Protein AF-A0A0F2QVS0-F1 (afdb_monomer_lite)

Radius of gyration: 25.31 Å; chains: 1; bounding box: 37×64×38 Å

Secondary structure (DSSP, 8-state):
-HHHHHHHHHHHHGGGGGS-------------SS-HHHHHHHHHHHHHTTSS-HHHHHHHHHHHHHHHH-

Foldseek 3Di:
DVVVVVVVVVVVVVVVPPPPPDPDPPPPPVPPPDDLVRQLVVLVVCVVVVVDDPVVSVVVNVVSVVVVVD

Sequence (70 aa):
MKKLAVVVMVSLIGLGSLLGGCGSTTQVKQAPQTTLGQELMDLDKARQDGIITEDEYKKLKKQIVENHTD

pLDDT: mean 73.61, std 18.93, range [48.34, 96.81]

Structure (mmCIF, N/CA/C/O backbone):
data_AF-A0A0F2QVS0-F1
#
_entry.id   AF-A0A0F2QVS0-F1
#
loop_
_atom_site.group_PDB
_atom_site.id
_atom_site.type_symbol
_atom_site.label_atom_id
_atom_site.label_alt_id
_atom_site.label_comp_id
_atom_site.label_asym_id
_atom_site.label_entity_id
_atom_site.label_seq_id
_atom_site.pdbx_PDB_ins_code
_atom_site.Cartn_x
_atom_site.Cartn_y
_atom_site.Cartn_z
_atom_site.occupancy
_atom_site.B_iso_or_equiv
_atom_site.auth_seq_id
_atom_site.auth_comp_id
_atom_site.auth_asym_id
_atom_site.auth_atom_id
_atom_site.pdbx_PDB_model_num
ATOM 1 N N . MET A 1 1 ? 11.010 -53.492 26.139 1.00 48.34 1 MET A N 1
ATOM 2 C CA . MET A 1 1 ? 11.212 -53.649 24.677 1.00 48.34 1 MET A CA 1
ATOM 3 C C . MET A 1 1 ? 10.617 -52.508 23.843 1.00 48.34 1 MET A C 1
ATOM 5 O O . MET A 1 1 ? 11.295 -52.038 22.947 1.00 48.34 1 MET A O 1
ATOM 9 N N . LYS A 1 2 ? 9.425 -51.974 24.163 1.00 49.12 2 LYS A N 1
ATOM 10 C CA . LYS A 1 2 ? 8.809 -50.848 23.417 1.00 49.12 2 LYS A CA 1
ATOM 11 C C . LYS A 1 2 ? 9.621 -49.538 23.447 1.00 49.12 2 LYS A C 1
ATOM 13 O O . LYS A 1 2 ? 9.644 -48.812 22.466 1.00 49.12 2 LYS A O 1
ATOM 18 N N . LYS A 1 3 ? 10.337 -49.265 24.548 1.00 49.72 3 LYS A N 1
ATOM 19 C CA . LYS A 1 3 ? 11.189 -48.067 24.692 1.00 49.72 3 LYS A CA 1
ATOM 20 C C . LYS A 1 3 ? 12.504 -48.139 23.901 1.00 49.72 3 LYS A C 1
ATOM 22 O O . LYS A 1 3 ? 13.065 -47.100 23.596 1.00 49.72 3 LYS A O 1
ATOM 27 N N . LEU A 1 4 ? 12.959 -49.342 23.531 1.00 54.03 4 LEU A N 1
ATOM 28 C CA . LEU A 1 4 ? 14.173 -49.531 22.726 1.00 54.03 4 LEU A CA 1
ATOM 29 C C . LEU A 1 4 ? 13.907 -49.218 21.242 1.00 54.03 4 LEU A C 1
ATOM 31 O O . LEU A 1 4 ? 14.730 -48.594 20.586 1.00 54.0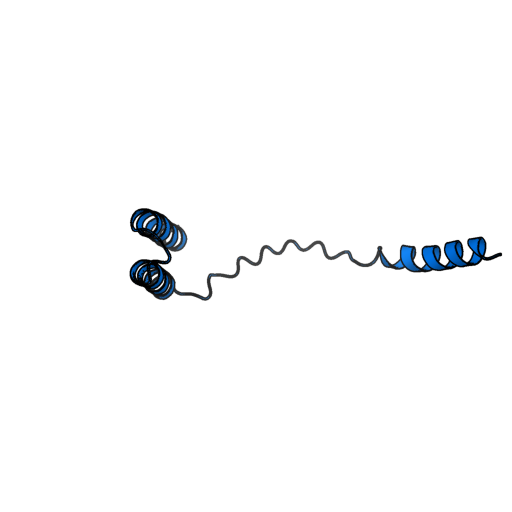3 4 LEU A O 1
ATOM 35 N N . ALA A 1 5 ? 12.716 -49.573 20.744 1.00 55.62 5 ALA A N 1
ATOM 36 C CA . ALA A 1 5 ? 12.296 -49.289 19.369 1.00 55.62 5 ALA A CA 1
ATOM 37 C C . ALA A 1 5 ? 12.165 -47.780 19.087 1.00 55.62 5 ALA A C 1
ATOM 39 O O . ALA A 1 5 ? 12.518 -47.321 18.007 1.00 55.62 5 ALA A O 1
ATOM 40 N N . VAL A 1 6 ? 11.717 -47.000 20.078 1.00 57.72 6 VAL A N 1
ATOM 41 C CA . VAL A 1 6 ? 11.571 -45.539 19.952 1.00 57.72 6 VAL A CA 1
ATOM 42 C C . VAL A 1 6 ? 12.935 -44.840 19.860 1.00 57.72 6 VAL A C 1
ATOM 44 O O . VAL A 1 6 ? 13.088 -43.904 19.083 1.00 57.72 6 VAL A O 1
ATOM 47 N N . VAL A 1 7 ? 13.949 -45.326 20.584 1.00 57.78 7 VAL A N 1
ATOM 48 C CA . VAL A 1 7 ? 15.307 -44.747 20.567 1.00 57.78 7 VAL A CA 1
ATOM 49 C C . VAL A 1 7 ? 16.014 -44.995 19.229 1.00 57.78 7 VAL A C 1
ATOM 51 O O . VAL A 1 7 ? 16.678 -44.100 18.712 1.00 57.78 7 VAL A O 1
ATOM 54 N N . VAL A 1 8 ? 15.812 -46.166 18.614 1.00 58.44 8 VAL A N 1
ATOM 55 C CA . VAL A 1 8 ? 16.374 -46.483 17.286 1.00 58.44 8 VAL A CA 1
ATOM 56 C C . VAL A 1 8 ? 15.713 -45.652 16.178 1.00 58.44 8 VAL A C 1
ATOM 58 O O . VAL A 1 8 ? 16.389 -45.220 15.248 1.00 58.44 8 VAL A O 1
ATOM 61 N N . MET A 1 9 ? 14.416 -45.355 16.300 1.00 53.75 9 MET A N 1
ATOM 62 C CA . MET A 1 9 ? 13.675 -44.574 15.301 1.00 53.75 9 MET A CA 1
ATOM 63 C C . MET A 1 9 ? 14.035 -43.076 15.336 1.00 53.75 9 MET A C 1
ATOM 65 O O . MET A 1 9 ? 14.160 -42.446 14.290 1.00 53.75 9 MET A O 1
ATOM 69 N N . VAL A 1 10 ? 14.316 -42.524 16.523 1.00 56.38 10 VAL A N 1
ATOM 70 C CA . VAL A 1 10 ? 14.806 -41.139 16.688 1.00 56.38 10 VAL A CA 1
ATOM 71 C C . VAL A 1 10 ? 16.259 -40.983 16.216 1.00 56.38 10 VAL A C 1
ATOM 73 O O . VAL A 1 10 ? 16.621 -39.940 15.671 1.00 56.38 10 VAL A O 1
ATOM 76 N N . SER A 1 11 ? 17.086 -42.027 16.344 1.00 54.06 11 SER A N 1
ATOM 77 C CA . SER A 1 11 ? 18.484 -41.998 15.890 1.00 54.06 11 SER A CA 1
ATOM 78 C C . SER A 1 11 ? 18.638 -41.948 14.364 1.00 54.06 11 SER A C 1
ATOM 80 O O . SER A 1 11 ? 19.649 -41.441 13.885 1.00 54.06 11 SER A O 1
ATOM 82 N N . LEU A 1 12 ? 17.661 -42.447 13.598 1.00 54.31 12 LEU A N 1
ATOM 83 C CA . LEU A 1 12 ? 17.697 -42.406 12.129 1.00 54.31 12 LEU A CA 1
ATOM 84 C C . LEU A 1 12 ? 17.314 -41.031 11.558 1.00 54.31 12 LEU A C 1
ATOM 86 O O . LEU A 1 12 ? 17.712 -40.695 10.448 1.00 54.31 12 LEU A O 1
ATOM 90 N N . ILE A 1 13 ? 16.571 -40.225 12.319 1.00 56.78 13 ILE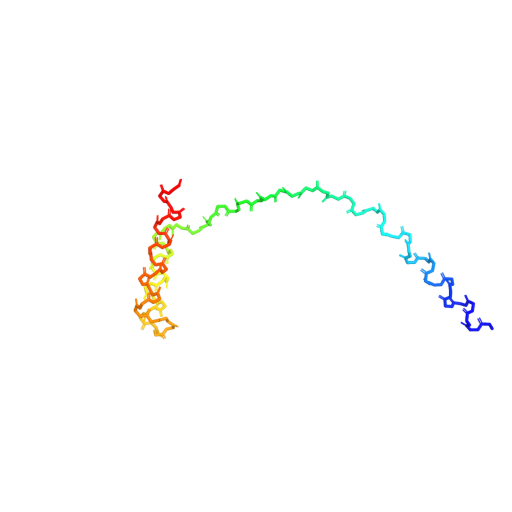 A N 1
ATOM 91 C CA . ILE A 1 13 ? 16.100 -38.901 11.887 1.00 56.78 13 ILE A CA 1
ATOM 92 C C . ILE A 1 13 ? 17.161 -37.818 12.170 1.00 56.78 13 ILE A C 1
ATOM 94 O O . ILE A 1 13 ? 17.235 -36.822 11.457 1.00 56.78 13 ILE A O 1
ATOM 98 N N . GLY A 1 14 ? 18.044 -38.033 13.154 1.00 53.28 14 GLY A N 1
ATOM 99 C CA . GLY A 1 14 ? 19.087 -37.072 13.537 1.00 53.28 14 GLY A CA 1
ATOM 100 C C . GLY A 1 14 ? 20.246 -36.910 12.542 1.00 53.28 14 GLY A C 1
ATOM 101 O O . GLY A 1 14 ? 20.948 -35.904 12.596 1.00 53.28 14 GLY A O 1
ATOM 102 N N . LEU A 1 15 ? 20.446 -37.859 11.617 1.00 55.25 15 LEU A N 1
ATOM 103 C CA . LEU A 1 15 ? 21.551 -37.816 10.646 1.00 55.25 15 LEU A CA 1
ATOM 104 C C . LEU A 1 15 ? 21.228 -37.031 9.359 1.00 55.25 15 LEU A C 1
ATOM 106 O O . LEU A 1 15 ? 22.126 -36.778 8.562 1.00 55.25 15 LEU A O 1
ATOM 110 N N . GLY A 1 16 ? 19.968 -36.625 9.156 1.00 54.03 16 GLY A N 1
ATOM 111 C CA . GLY A 1 16 ? 19.545 -35.839 7.988 1.00 54.03 16 GLY A CA 1
ATOM 112 C C . GLY A 1 16 ? 19.833 -34.336 8.091 1.00 54.03 16 GLY A C 1
ATOM 113 O O . GLY A 1 16 ? 19.756 -33.626 7.093 1.00 54.03 16 GLY A O 1
ATOM 114 N N . SER A 1 17 ? 20.195 -33.839 9.277 1.00 55.28 17 SER A N 1
ATOM 115 C CA . SER A 1 17 ? 20.278 -32.396 9.559 1.00 55.28 17 SER A CA 1
ATOM 116 C C . SER A 1 17 ? 21.623 -31.739 9.214 1.00 55.28 17 SER A C 1
ATOM 118 O O . SER A 1 17 ? 21.813 -30.566 9.519 1.00 55.28 17 SER A O 1
ATOM 120 N N . LEU A 1 18 ? 22.566 -32.457 8.590 1.00 54.75 18 LEU A N 1
ATOM 121 C CA . LEU A 1 18 ? 23.919 -31.941 8.307 1.00 54.75 18 LEU A CA 1
ATOM 122 C C . LEU A 1 18 ? 24.191 -31.626 6.824 1.00 54.75 18 LEU A C 1
ATOM 124 O O . LEU A 1 18 ? 25.263 -31.120 6.508 1.00 54.75 18 LEU A O 1
ATOM 128 N N . LEU A 1 19 ? 23.234 -31.859 5.916 1.00 57.50 19 LEU A N 1
ATOM 129 C CA . LEU A 1 19 ? 23.386 -31.590 4.472 1.00 57.50 19 LEU A CA 1
ATOM 130 C C . LEU A 1 19 ? 22.425 -30.507 3.949 1.00 57.50 19 LEU A C 1
ATOM 132 O O . LEU A 1 19 ? 21.960 -30.565 2.816 1.00 57.50 19 LEU A O 1
ATOM 136 N N . GLY A 1 20 ? 22.138 -29.502 4.777 1.00 55.31 20 GLY A N 1
ATOM 137 C CA . GLY A 1 20 ? 21.372 -28.306 4.406 1.00 55.31 20 GLY A CA 1
ATOM 138 C C . GLY A 1 20 ? 22.204 -27.025 4.427 1.00 55.31 20 GLY A C 1
ATOM 139 O O . GLY A 1 20 ? 21.683 -25.958 4.731 1.00 55.31 20 GLY A O 1
ATOM 140 N N . GLY A 1 21 ? 23.511 -27.120 4.174 1.00 54.50 21 GLY A N 1
ATOM 141 C CA . GLY A 1 21 ? 24.370 -25.961 3.969 1.00 54.50 21 GLY A CA 1
ATOM 142 C C . GLY A 1 21 ? 24.132 -25.355 2.588 1.00 54.50 21 GLY A C 1
ATOM 143 O O . GLY A 1 21 ? 24.800 -25.721 1.631 1.00 54.50 21 GLY A O 1
ATOM 144 N N . CYS A 1 22 ? 23.211 -24.400 2.490 1.00 55.50 22 CYS A N 1
ATOM 145 C CA . CYS A 1 22 ? 23.248 -23.381 1.445 1.00 55.50 22 CYS A CA 1
ATOM 146 C C . CYS A 1 22 ? 23.073 -22.018 2.112 1.00 55.50 22 CYS A C 1
ATOM 148 O O . CYS A 1 22 ? 21.998 -21.426 2.154 1.00 55.50 22 CYS A O 1
ATOM 150 N N . GLY A 1 23 ? 24.171 -21.555 2.709 1.00 55.41 23 GLY A N 1
ATOM 151 C CA . GLY A 1 23 ? 24.361 -20.157 3.050 1.00 55.41 23 GLY A CA 1
ATOM 152 C C . GLY A 1 23 ? 24.582 -19.366 1.769 1.00 55.41 23 GLY A C 1
ATOM 153 O O . GLY A 1 23 ? 25.712 -19.076 1.396 1.00 55.41 23 GLY A O 1
ATOM 154 N N . SER A 1 24 ? 23.496 -19.021 1.096 1.00 54.34 24 SER A N 1
ATOM 155 C CA . SER A 1 24 ? 23.468 -17.906 0.164 1.00 54.34 24 SER A CA 1
ATOM 156 C C . SER A 1 24 ? 22.285 -17.043 0.559 1.00 54.34 24 SER A C 1
ATOM 158 O O . SER A 1 24 ? 21.168 -17.233 0.082 1.00 54.34 24 SER A O 1
ATOM 160 N N . THR A 1 25 ? 22.538 -16.069 1.433 1.00 57.28 25 THR A N 1
ATOM 161 C CA . THR A 1 25 ? 21.718 -14.857 1.494 1.00 57.28 25 THR A CA 1
ATOM 162 C C . THR A 1 25 ? 21.986 -14.080 0.211 1.00 57.28 25 THR A C 1
ATOM 164 O O . THR A 1 25 ? 22.617 -13.027 0.199 1.00 57.28 25 THR A O 1
ATOM 167 N N . THR A 1 26 ? 21.530 -14.628 -0.910 1.00 53.66 26 THR A N 1
ATOM 168 C CA . THR A 1 26 ? 21.222 -13.813 -2.065 1.00 53.66 26 THR A CA 1
ATOM 169 C C . THR A 1 26 ? 19.963 -13.083 -1.645 1.00 53.66 26 THR A C 1
ATOM 171 O O . THR A 1 26 ? 18.861 -13.624 -1.723 1.00 53.66 26 THR A O 1
ATOM 174 N N . GLN A 1 27 ? 20.122 -11.865 -1.126 1.00 51.31 27 GLN A N 1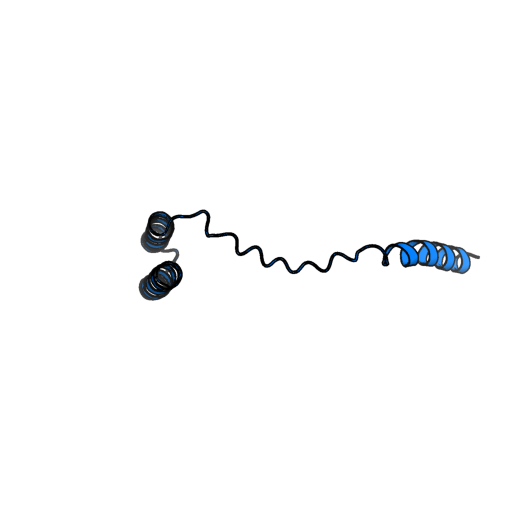
ATOM 175 C CA . GLN A 1 27 ? 19.036 -10.902 -1.186 1.00 51.31 27 GLN A CA 1
ATOM 176 C C . GLN A 1 27 ? 18.791 -10.670 -2.672 1.00 51.31 27 GLN A C 1
ATOM 178 O O . GLN A 1 27 ? 19.379 -9.783 -3.289 1.00 51.31 27 GLN A O 1
ATOM 183 N N . VAL A 1 28 ? 17.969 -11.532 -3.270 1.00 53.62 28 VAL A N 1
ATOM 184 C CA . VAL A 1 28 ? 17.324 -11.235 -4.532 1.00 53.62 28 VAL A CA 1
ATOM 185 C C . VAL A 1 28 ? 16.411 -10.073 -4.179 1.00 53.62 28 VAL A C 1
ATOM 187 O O . VAL A 1 28 ? 15.275 -10.267 -3.755 1.00 53.62 28 VAL A O 1
ATOM 190 N N . LYS A 1 29 ? 16.939 -8.849 -4.279 1.00 51.69 29 LYS A N 1
ATOM 191 C CA . LYS A 1 29 ? 16.116 -7.672 -4.513 1.00 51.69 29 LYS A CA 1
ATOM 192 C C . LYS A 1 29 ? 15.425 -7.968 -5.836 1.00 51.69 29 LYS A C 1
ATOM 194 O O . LYS A 1 29 ? 15.960 -7.672 -6.900 1.00 51.69 29 LYS A O 1
ATOM 199 N N . GLN A 1 30 ? 14.308 -8.688 -5.774 1.00 51.84 30 GLN A N 1
ATOM 200 C CA . GLN A 1 30 ? 13.394 -8.786 -6.890 1.00 51.84 30 GLN A CA 1
ATOM 201 C C . GLN A 1 30 ? 13.024 -7.338 -7.160 1.00 51.84 30 GLN A C 1
ATOM 203 O O . GLN A 1 30 ? 12.373 -6.704 -6.332 1.00 51.84 30 GLN A O 1
ATOM 208 N N . ALA A 1 31 ? 13.550 -6.789 -8.256 1.00 55.44 31 ALA A N 1
ATOM 209 C CA . ALA A 1 31 ? 13.066 -5.521 -8.757 1.00 55.44 31 ALA A CA 1
ATOM 210 C C . ALA A 1 31 ? 11.537 -5.645 -8.808 1.00 55.44 31 ALA A C 1
ATOM 212 O O . ALA A 1 31 ? 11.060 -6.693 -9.283 1.00 55.44 31 ALA A O 1
ATOM 213 N N . PRO A 1 32 ? 10.790 -4.6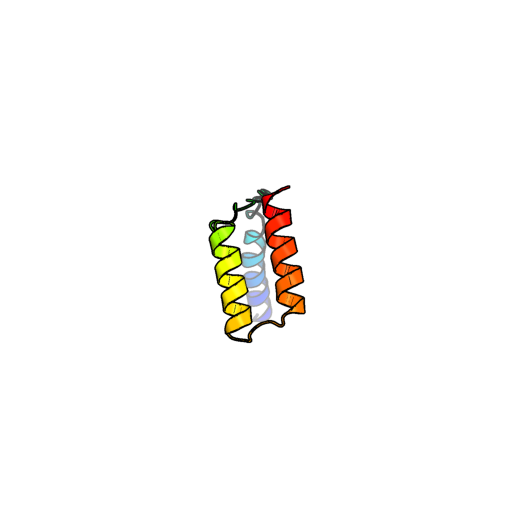63 -8.271 1.00 57.38 32 PRO A N 1
ATOM 214 C CA . PRO A 1 32 ? 9.347 -4.632 -8.417 1.00 57.38 32 PRO A CA 1
ATOM 215 C C . PRO A 1 32 ? 9.031 -4.933 -9.883 1.00 57.38 32 PRO A C 1
ATOM 217 O O . PRO A 1 32 ? 9.503 -4.250 -10.788 1.00 57.38 32 PRO A O 1
ATOM 220 N N . GLN A 1 33 ? 8.338 -6.047 -10.134 1.00 60.81 33 GLN A N 1
ATOM 221 C CA . GLN A 1 33 ? 7.905 -6.416 -11.490 1.00 60.81 33 GLN A CA 1
ATOM 222 C C . GLN A 1 33 ? 6.791 -5.475 -11.980 1.00 60.81 33 GLN A C 1
ATOM 224 O O . GLN A 1 33 ? 6.321 -5.575 -13.110 1.00 60.81 33 GLN A O 1
ATOM 229 N N . THR A 1 34 ? 6.353 -4.586 -11.095 1.00 69.25 34 THR A N 1
ATOM 230 C CA . THR A 1 34 ? 5.379 -3.531 -11.281 1.00 69.25 34 THR A CA 1
ATOM 231 C C . THR A 1 34 ? 6.093 -2.233 -11.616 1.00 69.25 34 THR A C 1
ATOM 233 O O . THR A 1 34 ? 7.091 -1.858 -11.009 1.00 69.25 34 THR A O 1
ATOM 236 N N . THR A 1 35 ? 5.575 -1.534 -12.618 1.00 86.69 35 THR A N 1
ATOM 237 C CA . THR A 1 35 ? 6.032 -0.178 -12.917 1.00 86.69 35 THR A CA 1
ATOM 238 C C . THR A 1 35 ? 5.452 0.800 -11.896 1.00 86.69 35 THR A C 1
ATOM 240 O O . THR A 1 35 ? 4.326 0.609 -11.433 1.00 86.69 35 THR A O 1
ATOM 243 N N . LEU A 1 36 ? 6.166 1.896 -11.617 1.00 85.56 36 LEU A N 1
ATOM 244 C CA . LEU A 1 36 ? 5.686 3.016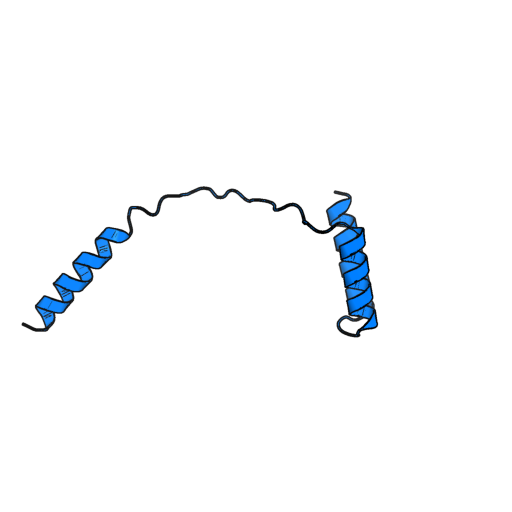 -10.790 1.00 85.56 36 LEU A CA 1
ATOM 245 C C . LEU A 1 36 ? 4.226 3.393 -11.129 1.00 85.56 36 LEU A C 1
ATOM 247 O O . LEU A 1 36 ? 3.382 3.564 -10.252 1.00 85.56 36 LEU A O 1
ATOM 251 N N . GLY A 1 37 ? 3.907 3.479 -12.425 1.00 86.94 37 GLY A N 1
ATOM 252 C CA . GLY A 1 37 ? 2.563 3.815 -12.893 1.00 86.94 37 GLY A CA 1
ATOM 253 C C . GLY A 1 37 ? 1.489 2.828 -12.429 1.00 86.94 37 GLY A C 1
ATOM 254 O O . GLY A 1 37 ? 0.423 3.262 -12.000 1.00 86.94 37 GLY A O 1
ATOM 255 N N . GLN A 1 38 ? 1.773 1.524 -12.463 1.00 89.38 38 GLN A N 1
ATOM 256 C CA . GLN A 1 38 ? 0.836 0.496 -11.999 1.00 89.38 38 GLN A CA 1
ATOM 257 C C . GLN A 1 38 ? 0.621 0.572 -10.488 1.00 89.38 38 GLN A C 1
ATOM 259 O O . GLN A 1 38 ? -0.523 0.569 -10.046 1.00 89.38 38 GLN A O 1
ATOM 264 N N . GLU A 1 39 ? 1.688 0.740 -9.705 1.00 90.12 39 GLU A N 1
ATOM 265 C CA . GLU A 1 39 ? 1.569 0.847 -8.244 1.00 90.12 39 GLU A CA 1
ATOM 266 C C . GLU A 1 39 ? 0.737 2.065 -7.821 1.00 90.12 39 GLU A C 1
ATOM 268 O O . GLU A 1 39 ? -0.078 1.980 -6.903 1.00 90.12 39 GLU A O 1
ATOM 273 N N . LEU A 1 40 ? 0.882 3.196 -8.520 1.00 92.69 40 LEU A N 1
ATOM 274 C CA . LEU A 1 40 ? 0.063 4.380 -8.258 1.00 92.69 40 LEU A CA 1
ATOM 275 C C . LEU A 1 40 ? -1.403 4.200 -8.666 1.00 92.69 40 LEU A C 1
ATOM 277 O O . LEU A 1 40 ? -2.281 4.729 -7.982 1.00 92.69 40 LEU A O 1
ATOM 281 N N . MET A 1 41 ? -1.678 3.489 -9.764 1.00 93.50 41 MET A N 1
ATOM 282 C CA . MET A 1 41 ? -3.050 3.191 -10.192 1.00 93.50 41 MET A CA 1
ATOM 283 C C . MET A 1 41 ? -3.750 2.264 -9.198 1.00 93.50 41 MET A C 1
ATOM 285 O O . MET A 1 41 ? -4.889 2.532 -8.819 1.00 93.50 41 MET A O 1
ATOM 289 N N . ASP A 1 42 ? -3.059 1.226 -8.729 1.00 93.94 42 ASP A N 1
ATOM 290 C CA . ASP A 1 42 ? -3.591 0.291 -7.737 1.00 93.94 42 ASP A CA 1
ATOM 291 C C . ASP A 1 42 ? -3.841 0.988 -6.395 1.00 93.94 42 ASP A C 1
ATOM 293 O O . ASP A 1 42 ? -4.886 0.794 -5.769 1.00 93.94 42 ASP A O 1
ATOM 297 N N . LEU A 1 43 ? -2.927 1.872 -5.983 1.00 93.94 43 LEU A N 1
ATOM 298 C CA . LEU A 1 43 ? -3.090 2.672 -4.776 1.00 93.94 43 LEU A CA 1
ATOM 299 C C . LEU A 1 43 ? -4.297 3.624 -4.869 1.00 93.94 43 LEU A C 1
ATOM 301 O O . LEU A 1 43 ? -5.052 3.764 -3.905 1.00 93.94 43 LEU A O 1
ATOM 305 N N . ASP A 1 44 ? -4.501 4.282 -6.014 1.00 94.06 44 ASP A N 1
ATOM 306 C CA . ASP A 1 44 ? -5.661 5.159 -6.205 1.00 94.06 44 ASP A CA 1
ATOM 307 C C . ASP A 1 44 ? -6.970 4.369 -6.259 1.00 94.06 44 ASP A C 1
ATOM 309 O O . ASP A 1 44 ? -7.974 4.793 -5.687 1.00 94.06 44 ASP A O 1
ATOM 313 N N . LYS A 1 45 ? -6.944 3.178 -6.860 1.00 96.31 45 LYS A N 1
ATOM 314 C CA . LYS A 1 45 ? -8.082 2.267 -6.857 1.00 96.31 45 LYS A CA 1
ATOM 315 C C . LYS A 1 45 ? -8.452 1.828 -5.440 1.00 96.31 45 LYS A C 1
ATOM 317 O O . LYS A 1 45 ? -9.622 1.892 -5.086 1.00 96.31 45 LYS A O 1
ATOM 322 N N . ALA A 1 46 ? -7.478 1.472 -4.603 1.00 95.62 46 ALA A N 1
ATOM 323 C CA . ALA A 1 46 ? -7.723 1.113 -3.206 1.00 95.62 46 ALA A CA 1
ATOM 324 C C . ALA A 1 46 ? -8.363 2.260 -2.401 1.00 95.62 46 ALA A C 1
ATOM 326 O O . ALA A 1 46 ? -9.221 2.017 -1.552 1.00 95.62 46 ALA A O 1
ATOM 327 N N . ARG A 1 47 ? -7.985 3.514 -2.682 1.00 95.94 47 ARG A N 1
ATOM 328 C CA . ARG A 1 47 ? -8.613 4.707 -2.091 1.00 95.94 47 ARG A CA 1
ATOM 329 C C . ARG A 1 47 ? -10.052 4.891 -2.575 1.00 95.94 47 ARG A C 1
ATOM 331 O O . ARG A 1 47 ? -10.939 5.119 -1.760 1.00 95.94 47 ARG A O 1
ATOM 338 N N . GLN A 1 48 ? -10.291 4.776 -3.884 1.00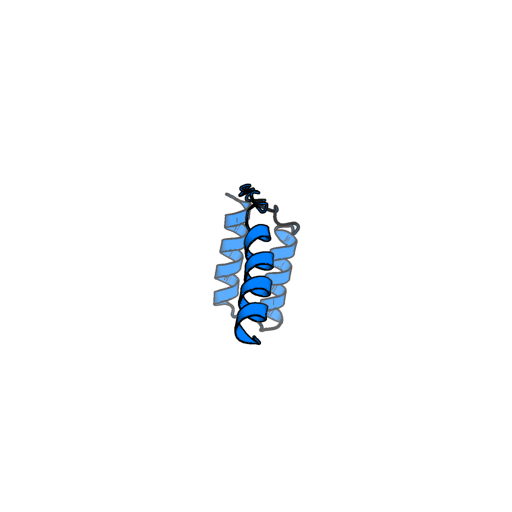 95.56 48 GLN A N 1
ATOM 339 C CA . GLN A 1 48 ? -11.635 4.884 -4.471 1.00 95.56 48 GLN A CA 1
ATOM 340 C C . GLN A 1 48 ? -12.579 3.783 -3.974 1.00 95.56 48 GLN A C 1
ATOM 342 O O . GLN A 1 48 ? -13.741 4.054 -3.682 1.00 95.56 48 GLN A O 1
ATOM 347 N N . ASP A 1 49 ? -12.059 2.565 -3.822 1.00 96.62 49 ASP A N 1
ATOM 348 C CA . ASP A 1 49 ? -12.790 1.410 -3.298 1.00 96.62 49 ASP A CA 1
ATOM 349 C C . ASP A 1 49 ? -12.979 1.496 -1.761 1.00 96.62 49 ASP A C 1
ATOM 351 O O . ASP A 1 49 ? -13.613 0.629 -1.161 1.00 96.62 49 ASP A O 1
ATOM 355 N N . GLY A 1 50 ? -12.453 2.545 -1.108 1.00 94.81 50 GLY A N 1
ATOM 356 C CA . GLY A 1 50 ? -12.594 2.797 0.329 1.00 94.81 50 GLY A CA 1
ATOM 357 C C . GLY A 1 50 ? -11.794 1.843 1.221 1.00 94.81 50 GLY A C 1
ATOM 358 O O . GLY A 1 50 ? -12.051 1.766 2.420 1.00 94.81 50 GLY A O 1
ATOM 359 N N . ILE A 1 51 ? -10.839 1.109 0.644 1.00 96.81 51 ILE A N 1
ATOM 360 C CA . ILE A 1 51 ? -9.975 0.147 1.344 1.00 96.81 51 ILE A CA 1
ATOM 361 C C . ILE A 1 51 ? -8.958 0.883 2.223 1.00 96.81 51 ILE A C 1
ATOM 363 O O . ILE A 1 51 ? -8.607 0.399 3.297 1.00 96.81 51 ILE A O 1
ATOM 367 N N . ILE A 1 52 ? -8.502 2.054 1.770 1.00 95.44 52 ILE A N 1
ATOM 368 C CA . ILE A 1 52 ? -7.578 2.926 2.501 1.00 95.44 52 ILE A CA 1
ATOM 369 C C . ILE A 1 52 ? -8.143 4.337 2.632 1.00 95.44 52 ILE A C 1
ATOM 371 O O . ILE A 1 52 ? -8.913 4.808 1.793 1.00 95.44 52 ILE A O 1
ATOM 375 N N . THR A 1 53 ? -7.713 5.036 3.675 1.00 95.38 53 THR A N 1
ATOM 376 C CA . THR A 1 53 ? -8.067 6.439 3.907 1.00 95.38 53 THR A CA 1
ATOM 377 C C . THR A 1 53 ? -7.209 7.397 3.073 1.00 95.38 53 THR A C 1
ATOM 379 O O . THR A 1 53 ? -6.127 7.056 2.592 1.00 95.38 53 THR A O 1
ATOM 382 N N . GLU A 1 54 ? -7.662 8.645 2.932 1.00 93.19 54 GLU A N 1
ATOM 383 C CA . GLU A 1 54 ? -6.919 9.706 2.230 1.00 93.19 54 GLU A CA 1
ATOM 384 C C . GLU A 1 54 ? -5.516 9.954 2.813 1.00 93.19 54 GLU A C 1
ATOM 386 O O . GLU A 1 54 ? -4.564 10.251 2.084 1.00 93.19 54 GLU A O 1
ATOM 391 N N . ASP A 1 55 ? -5.367 9.817 4.131 1.00 95.12 55 ASP A N 1
ATOM 392 C CA . ASP A 1 55 ? -4.084 10.015 4.805 1.00 95.12 55 ASP A CA 1
ATOM 393 C C . ASP A 1 55 ? -3.110 8.863 4.528 1.00 95.12 55 ASP A C 1
ATOM 395 O O . ASP A 1 55 ? -1.913 9.090 4.329 1.00 95.12 55 ASP A O 1
ATOM 399 N N . GLU A 1 56 ? -3.616 7.630 4.470 1.00 93.44 56 GLU A N 1
ATOM 400 C CA . GLU A 1 56 ? -2.838 6.447 4.090 1.00 93.44 56 GLU A CA 1
ATOM 401 C C . GLU A 1 56 ? -2.425 6.505 2.621 1.00 93.44 56 GLU A C 1
ATOM 403 O O . GLU A 1 56 ? -1.255 6.284 2.310 1.00 93.44 56 GLU A O 1
ATOM 408 N N . TYR A 1 57 ? -3.337 6.914 1.734 1.00 95.31 57 TYR A N 1
ATOM 409 C CA . TYR A 1 57 ? -3.036 7.133 0.321 1.00 95.31 57 TYR A CA 1
ATOM 410 C C . TYR A 1 57 ? -1.861 8.097 0.134 1.00 95.31 57 TYR A C 1
ATOM 412 O O . TYR A 1 57 ? -0.911 7.794 -0.587 1.00 95.31 57 TYR A O 1
ATOM 420 N N . LYS A 1 58 ? -1.871 9.250 0.814 1.00 94.88 58 LYS A N 1
ATOM 421 C CA . LYS A 1 58 ? -0.791 10.246 0.690 1.00 94.88 58 LYS A CA 1
ATOM 422 C C . LYS A 1 58 ? 0.557 9.707 1.165 1.00 94.88 58 LYS A C 1
ATOM 424 O O . LYS A 1 58 ? 1.572 9.965 0.517 1.00 94.88 58 LYS A O 1
ATOM 429 N N . LYS A 1 59 ? 0.575 8.964 2.276 1.00 95.38 59 LYS A N 1
ATOM 430 C CA . LYS A 1 59 ? 1.798 8.352 2.818 1.00 95.38 59 LYS A CA 1
ATOM 431 C C . LYS A 1 59 ? 2.366 7.306 1.861 1.00 95.38 59 LYS A C 1
ATOM 433 O O . LYS A 1 59 ? 3.547 7.370 1.532 1.00 95.38 59 LYS A O 1
ATOM 438 N N . LEU A 1 60 ? 1.520 6.398 1.381 1.00 94.25 60 LEU A N 1
ATOM 439 C CA . LEU A 1 60 ? 1.914 5.326 0.467 1.00 94.25 60 LEU A CA 1
ATOM 440 C C . LEU A 1 60 ? 2.364 5.879 -0.888 1.00 94.25 60 LEU A C 1
ATOM 442 O O . LEU A 1 60 ? 3.406 5.483 -1.396 1.00 94.25 60 LEU A O 1
ATOM 446 N N . LYS A 1 61 ? 1.653 6.874 -1.432 1.00 93.56 61 LYS A N 1
ATOM 447 C CA . LYS A 1 61 ? 2.038 7.554 -2.676 1.00 93.56 61 LYS A CA 1
ATOM 448 C C . LYS A 1 61 ? 3.435 8.154 -2.578 1.00 93.56 61 LYS A C 1
ATOM 450 O O . LYS A 1 61 ? 4.221 8.027 -3.512 1.00 93.56 61 LYS A O 1
ATOM 455 N N . LYS A 1 62 ? 3.744 8.807 -1.455 1.00 93.06 62 LYS A N 1
ATOM 456 C CA . LYS A 1 62 ? 5.070 9.380 -1.215 1.00 93.06 62 LYS A CA 1
ATOM 457 C C . LYS A 1 62 ? 6.147 8.288 -1.167 1.00 93.06 62 LYS A C 1
ATOM 459 O O . LYS A 1 62 ? 7.148 8.426 -1.856 1.00 93.06 62 LYS A O 1
ATOM 464 N N . GLN A 1 63 ? 5.901 7.195 -0.444 1.00 91.62 63 GLN A N 1
ATOM 465 C CA . GLN A 1 63 ? 6.833 6.063 -0.361 1.00 91.62 63 GLN A CA 1
ATOM 466 C C . GLN A 1 63 ? 7.096 5.407 -1.722 1.00 91.62 63 GLN A C 1
ATOM 468 O O . GLN A 1 63 ? 8.242 5.111 -2.039 1.00 91.62 63 GLN A O 1
ATOM 473 N N . ILE A 1 64 ? 6.059 5.206 -2.543 1.00 90.44 64 ILE A N 1
ATOM 474 C CA . ILE A 1 64 ? 6.196 4.617 -3.886 1.00 90.44 64 ILE A CA 1
ATOM 475 C C . ILE A 1 64 ? 7.098 5.482 -4.773 1.00 90.44 64 ILE A C 1
ATOM 477 O O . ILE A 1 64 ? 7.936 4.952 -5.502 1.00 90.44 64 ILE A O 1
ATOM 481 N N . VAL A 1 65 ? 6.935 6.808 -4.707 1.00 89.25 65 VAL A N 1
ATOM 482 C CA . VAL A 1 65 ? 7.737 7.757 -5.493 1.00 89.25 65 VAL A CA 1
ATOM 483 C C . VAL A 1 65 ? 9.180 7.820 -4.992 1.00 89.25 65 VAL A C 1
ATOM 485 O O . VAL A 1 65 ? 10.090 7.796 -5.817 1.00 89.25 65 VAL A O 1
ATOM 488 N N . GLU A 1 66 ? 9.399 7.868 -3.674 1.00 90.62 66 GLU A N 1
ATOM 489 C CA . GLU A 1 66 ? 10.744 7.847 -3.072 1.00 90.62 66 GLU A CA 1
ATOM 490 C C . GLU A 1 66 ? 11.496 6.570 -3.473 1.00 90.62 66 GLU A C 1
ATOM 492 O O . GLU A 1 66 ? 12.562 6.651 -4.074 1.00 90.62 66 GLU A O 1
ATOM 497 N N . ASN A 1 67 ? 10.871 5.399 -3.317 1.00 85.81 67 ASN A N 1
ATOM 498 C CA . ASN A 1 67 ? 11.468 4.107 -3.676 1.00 85.81 67 ASN A CA 1
ATOM 499 C C . ASN A 1 67 ? 11.852 3.959 -5.163 1.00 85.81 67 ASN A C 1
ATOM 501 O O . ASN A 1 67 ? 12.631 3.069 -5.493 1.00 85.81 67 ASN A O 1
ATOM 505 N N . HIS A 1 68 ? 11.267 4.762 -6.058 1.00 81.31 68 HIS A N 1
ATOM 506 C CA . HIS A 1 68 ? 11.579 4.761 -7.493 1.00 81.31 68 HIS A CA 1
ATOM 507 C C . HIS A 1 68 ? 12.556 5.868 -7.913 1.00 81.31 68 HIS A C 1
ATOM 509 O O . HIS A 1 68 ? 13.025 5.848 -9.052 1.00 81.31 68 HIS A O 1
ATOM 515 N N . THR A 1 69 ? 12.803 6.856 -7.048 1.00 77.06 69 THR A N 1
ATOM 516 C CA . THR A 1 69 ? 13.656 8.017 -7.350 1.00 77.06 69 THR A CA 1
ATOM 517 C C . THR A 1 69 ? 15.034 7.918 -6.681 1.00 77.06 69 THR A C 1
ATOM 519 O O . THR A 1 69 ? 15.977 8.515 -7.198 1.00 77.06 69 THR A O 1
ATOM 522 N N . ASP A 1 70 ? 15.155 7.170 -5.577 1.00 55.41 70 ASP A N 1
ATOM 523 C CA . ASP A 1 70 ? 16.424 6.786 -4.926 1.00 55.41 70 ASP A CA 1
ATOM 524 C C . ASP A 1 70 ? 17.131 5.604 -5.625 1.00 55.41 70 ASP A C 1
ATOM 526 O O . ASP A 1 70 ? 18.384 5.620 -5.695 1.00 55.41 70 ASP A O 1
#